Protein AF-A0A2A5DFX1-F1 (afdb_monomer_lite)

Sequence (157 aa):
MLHTVKHFQTKKDQAPKRLLSLGLSRQQIIMLTVGYHDGSIDKMPELINCLTFPIENEANEIIGVVGLTENLKTITHGDLSTGIFNRLALNVYSKVIISSFLDTLDLMASGVPNAITLFSDDISTLKNIDEVTLLRYYDRALPIALEKAGITVRRKI

Radius of gyration: 15.66 Å; chains: 1; bounding box: 30×30×44 Å

Structure (mmCIF, N/CA/C/O backbone):
data_AF-A0A2A5DFX1-F1
#
_entry.id   AF-A0A2A5DFX1-F1
#
loop_
_atom_site.group_PDB
_atom_site.id
_atom_site.type_symbol
_atom_site.label_atom_id
_atom_site.label_alt_id
_atom_site.label_comp_id
_atom_site.label_asym_id
_atom_site.label_entity_id
_atom_site.label_seq_id
_atom_site.pdbx_PDB_ins_code
_atom_site.Cartn_x
_atom_site.Cartn_y
_atom_site.Cartn_z
_atom_site.occupancy
_atom_site.B_iso_or_equiv
_atom_site.auth_seq_id
_atom_site.auth_comp_id
_atom_site.auth_asym_id
_atom_site.auth_atom_id
_atom_site.pdbx_PDB_model_num
ATOM 1 N N . MET A 1 1 ? -0.889 17.350 -14.875 1.00 35.12 1 MET A N 1
ATOM 2 C CA . MET A 1 1 ? -1.423 16.163 -14.169 1.00 35.12 1 MET A CA 1
ATOM 3 C C . MET A 1 1 ? -1.712 14.973 -15.084 1.00 35.12 1 MET A C 1
ATOM 5 O O . MET A 1 1 ? -1.135 13.927 -14.847 1.00 35.12 1 MET A O 1
ATOM 9 N N . LEU A 1 2 ? -2.489 15.100 -16.170 1.00 30.50 2 LEU A N 1
ATOM 10 C CA . LEU A 1 2 ? -2.765 13.978 -17.103 1.00 30.50 2 LEU A CA 1
ATOM 11 C C . LEU A 1 2 ? -1.540 13.411 -17.852 1.00 30.50 2 LEU A C 1
ATOM 13 O O . LEU A 1 2 ? -1.592 12.291 -18.359 1.00 30.50 2 LEU A O 1
ATOM 17 N N . HIS A 1 3 ? -0.439 14.164 -17.941 1.00 33.84 3 HIS A N 1
ATOM 18 C CA . HIS A 1 3 ? 0.766 13.682 -18.613 1.00 33.84 3 HIS A CA 1
ATOM 19 C C . HIS A 1 3 ? 1.506 12.622 -17.792 1.00 33.84 3 HIS A C 1
ATOM 21 O O . HIS A 1 3 ? 1.896 11.623 -18.377 1.00 33.84 3 HIS A O 1
ATOM 27 N N . THR A 1 4 ? 1.649 12.763 -16.472 1.00 40.19 4 THR A N 1
ATOM 28 C CA . THR A 1 4 ? 2.451 11.840 -15.644 1.00 40.19 4 THR A CA 1
ATOM 29 C C . THR A 1 4 ? 1.854 10.427 -15.618 1.00 40.19 4 THR A C 1
ATOM 31 O O . THR A 1 4 ? 2.572 9.460 -15.842 1.00 40.19 4 THR A O 1
ATOM 34 N N . VAL A 1 5 ? 0.521 10.313 -15.514 1.00 39.44 5 VAL A N 1
ATOM 35 C CA . VAL A 1 5 ? -0.218 9.031 -15.553 1.00 39.44 5 VAL A CA 1
ATOM 36 C C . VAL A 1 5 ? 0.023 8.257 -16.856 1.00 39.44 5 VAL A C 1
ATOM 38 O O . VAL A 1 5 ? 0.219 7.046 -16.832 1.00 39.44 5 VAL A O 1
ATOM 41 N N . LYS A 1 6 ? 0.091 8.954 -18.000 1.00 40.38 6 LYS A N 1
ATOM 42 C CA . LYS A 1 6 ? 0.404 8.331 -19.299 1.00 40.38 6 LYS A CA 1
ATOM 43 C C . LYS A 1 6 ? 1.841 7.801 -19.397 1.00 40.38 6 LYS A C 1
ATOM 45 O O . LYS A 1 6 ? 2.081 6.930 -20.223 1.00 40.38 6 LYS A O 1
ATOM 50 N N . HIS A 1 7 ? 2.777 8.305 -18.586 1.00 42.06 7 HIS A N 1
ATOM 51 C CA . HIS A 1 7 ? 4.170 7.831 -18.575 1.00 42.06 7 HIS A CA 1
ATOM 52 C C . HIS A 1 7 ? 4.369 6.612 -17.657 1.00 42.06 7 HIS A C 1
ATOM 54 O O . HIS A 1 7 ? 5.357 5.906 -17.817 1.00 42.06 7 HIS A O 1
ATOM 60 N N . PHE A 1 8 ? 3.439 6.329 -16.734 1.00 45.59 8 PHE A N 1
ATOM 61 C CA . PHE A 1 8 ? 3.531 5.166 -15.837 1.00 45.59 8 PHE A CA 1
ATOM 62 C C . PHE A 1 8 ? 3.079 3.846 -16.478 1.00 45.59 8 PHE A C 1
ATOM 64 O O . PHE A 1 8 ? 3.360 2.777 -15.944 1.00 45.59 8 PHE A O 1
ATOM 71 N N . GLN A 1 9 ? 2.413 3.899 -17.635 1.00 49.00 9 GLN A N 1
ATOM 72 C CA . GLN A 1 9 ? 1.963 2.723 -18.384 1.00 49.00 9 GLN A CA 1
ATOM 73 C C . GLN A 1 9 ? 2.870 2.456 -19.595 1.00 49.00 9 GLN A C 1
ATOM 75 O O . GLN A 1 9 ? 2.459 2.628 -20.743 1.00 49.00 9 GLN A O 1
ATOM 80 N N . THR A 1 10 ? 4.113 2.034 -19.371 1.00 45.50 10 THR A N 1
ATOM 81 C CA . THR A 1 10 ? 5.014 1.620 -20.456 1.00 45.50 10 THR A CA 1
ATOM 82 C C . THR A 1 10 ? 4.900 0.109 -20.733 1.00 45.50 10 THR A C 1
ATOM 84 O O . THR A 1 10 ? 5.156 -0.744 -19.895 1.00 45.50 10 THR A O 1
ATOM 87 N N . LYS A 1 11 ? 4.428 -0.193 -21.954 1.00 48.38 11 LYS A N 1
ATOM 88 C CA . LYS A 1 11 ? 4.311 -1.486 -22.672 1.00 48.38 11 LYS A CA 1
ATOM 89 C C . LYS A 1 11 ? 3.626 -2.675 -21.963 1.00 48.38 11 LYS A C 1
ATOM 91 O O . LYS A 1 11 ? 4.190 -3.392 -21.143 1.00 48.38 11 LYS A O 1
ATOM 96 N N . LYS A 1 12 ? 2.423 -2.977 -22.469 1.00 45.56 12 LYS A N 1
ATOM 97 C CA . LYS A 1 12 ? 1.486 -4.052 -22.084 1.00 45.56 12 LYS A CA 1
ATOM 98 C C . LYS A 1 12 ? 2.012 -5.500 -22.113 1.00 45.56 12 LYS A C 1
ATOM 100 O O . LYS A 1 12 ? 1.339 -6.347 -21.535 1.00 45.56 12 LYS A O 1
ATOM 105 N N . ASP A 1 13 ? 3.161 -5.807 -22.723 1.00 45.34 13 ASP A N 1
ATOM 106 C CA . ASP A 1 13 ? 3.453 -7.196 -23.132 1.00 45.34 13 ASP A CA 1
ATOM 107 C C . ASP A 1 13 ? 4.533 -7.932 -22.307 1.00 45.34 13 ASP A C 1
ATOM 109 O O . ASP A 1 13 ? 4.503 -9.162 -22.248 1.00 45.34 13 ASP A O 1
ATOM 113 N N . GLN A 1 14 ? 5.438 -7.237 -21.596 1.00 48.53 14 GLN A N 1
ATOM 114 C CA . GLN A 1 14 ? 6.410 -7.874 -20.672 1.00 48.53 14 GLN A CA 1
ATOM 115 C C . GLN A 1 14 ? 6.015 -7.766 -19.189 1.00 48.53 14 GLN A C 1
ATOM 117 O O . GLN A 1 14 ? 6.274 -8.686 -18.408 1.00 48.53 14 GLN A O 1
ATOM 122 N N . ALA A 1 15 ? 5.298 -6.704 -18.817 1.00 53.66 15 ALA A N 1
ATOM 123 C CA . ALA A 1 15 ? 4.747 -6.498 -17.480 1.00 53.66 15 ALA A CA 1
ATOM 124 C C . ALA A 1 15 ? 3.834 -7.642 -16.967 1.00 53.66 15 ALA A C 1
ATOM 126 O O . ALA A 1 15 ? 3.946 -7.992 -15.792 1.00 53.66 15 ALA A O 1
ATOM 127 N N . PRO A 1 16 ? 2.978 -8.303 -17.783 1.00 56.81 16 PRO A N 1
ATOM 128 C CA . PRO A 1 16 ? 1.991 -9.252 -17.264 1.00 56.81 16 PRO A CA 1
ATOM 129 C C . PRO A 1 16 ? 2.596 -10.467 -16.560 1.00 56.81 16 PRO A C 1
ATOM 131 O O . PRO A 1 16 ? 2.040 -10.917 -15.567 1.00 56.81 16 PRO A O 1
ATOM 134 N N . LYS A 1 17 ? 3.734 -11.003 -17.029 1.00 63.78 17 LYS A N 1
ATOM 135 C CA . LYS A 1 17 ? 4.347 -12.194 -16.409 1.00 63.78 17 LYS A CA 1
ATOM 136 C C . LYS A 1 17 ? 4.947 -11.882 -15.039 1.00 63.78 17 LYS A C 1
ATOM 138 O O . LYS A 1 17 ? 4.710 -12.635 -14.102 1.00 63.78 17 LYS A O 1
ATOM 143 N N . ARG A 1 18 ? 5.674 -10.764 -14.916 1.00 64.12 18 ARG A N 1
ATOM 144 C CA . ARG A 1 18 ? 6.263 -10.327 -13.638 1.00 64.12 18 ARG A CA 1
ATOM 145 C C . ARG A 1 18 ? 5.211 -9.815 -12.652 1.00 64.12 18 ARG A C 1
ATOM 147 O O . ARG A 1 18 ? 5.329 -10.045 -11.456 1.00 64.12 18 ARG A O 1
ATOM 154 N N . LEU A 1 19 ? 4.151 -9.175 -13.142 1.00 65.31 19 LEU A N 1
ATOM 155 C CA . LEU A 1 19 ? 3.022 -8.769 -12.302 1.00 65.31 19 LEU A CA 1
ATOM 156 C C . LEU A 1 19 ? 2.250 -9.976 -11.762 1.00 65.31 19 LEU A C 1
ATOM 158 O O . LEU A 1 19 ? 1.926 -10.015 -10.580 1.00 65.31 19 LEU A O 1
ATOM 162 N N . LEU A 1 20 ? 2.010 -10.991 -12.599 1.00 66.50 20 LEU A N 1
ATOM 163 C CA . LEU A 1 20 ? 1.383 -12.241 -12.162 1.00 66.50 20 LEU A CA 1
ATOM 164 C C . LEU A 1 20 ? 2.284 -13.046 -11.214 1.00 66.50 20 LEU A C 1
ATOM 166 O O . LEU A 1 20 ? 1.761 -13.722 -10.333 1.00 66.50 20 LEU A O 1
ATOM 170 N N . SER A 1 21 ? 3.617 -12.963 -11.336 1.00 69.50 21 SER A N 1
ATOM 171 C CA . SER A 1 21 ? 4.522 -13.628 -10.384 1.00 69.50 21 SER A CA 1
ATOM 172 C C . SER A 1 21 ? 4.493 -13.024 -8.979 1.00 69.50 21 SER A C 1
ATOM 174 O O . SER A 1 21 ? 4.926 -13.688 -8.047 1.00 69.50 21 SER A O 1
ATOM 176 N N . LEU A 1 22 ? 3.952 -11.811 -8.807 1.00 73.31 22 LEU A N 1
ATOM 177 C CA . LEU A 1 22 ? 3.670 -11.251 -7.481 1.00 73.31 22 LEU A CA 1
ATOM 178 C C . LEU A 1 22 ? 2.392 -11.828 -6.849 1.00 73.31 22 LEU A C 1
ATOM 180 O O . LEU A 1 22 ? 2.002 -11.393 -5.776 1.00 73.31 22 LEU A O 1
ATOM 184 N N . GLY A 1 23 ? 1.692 -12.754 -7.514 1.00 79.25 23 GLY A N 1
ATOM 185 C CA . GLY A 1 23 ? 0.447 -13.340 -7.008 1.00 79.25 23 GLY A CA 1
ATOM 186 C C . GLY A 1 23 ? -0.765 -12.402 -7.067 1.00 79.25 23 GLY A C 1
ATOM 187 O O . GLY A 1 23 ? -1.849 -12.776 -6.628 1.00 79.25 23 GLY A O 1
ATOM 188 N N . LEU A 1 24 ? -0.620 -11.204 -7.641 1.00 80.06 24 LEU A N 1
ATOM 189 C CA . LEU A 1 24 ? -1.724 -10.263 -7.815 1.00 80.06 24 LEU A CA 1
ATOM 190 C C . LEU A 1 24 ? -2.656 -10.717 -8.944 1.00 80.06 24 LEU A C 1
ATOM 192 O O . LEU A 1 24 ? -2.233 -11.034 -10.059 1.00 80.06 24 LEU A O 1
ATOM 196 N N . SER A 1 25 ? -3.960 -10.680 -8.679 1.00 77.56 25 SER A N 1
ATOM 197 C CA . SER A 1 25 ? -4.973 -10.890 -9.712 1.00 77.56 25 SER A CA 1
ATOM 198 C C . SER A 1 25 ? -4.971 -9.745 -10.732 1.00 77.56 25 SER A C 1
ATOM 200 O O . SER A 1 25 ? -4.585 -8.610 -10.441 1.00 77.56 25 SER A O 1
ATOM 202 N N . ARG A 1 26 ? -5.496 -9.999 -11.938 1.00 74.06 26 ARG A N 1
ATOM 203 C CA . ARG A 1 26 ? -5.661 -8.950 -12.963 1.00 74.06 26 ARG A CA 1
ATOM 204 C C . ARG A 1 26 ? -6.465 -7.749 -12.459 1.00 74.06 26 ARG A C 1
ATOM 206 O O . ARG A 1 26 ? -6.149 -6.622 -12.821 1.00 74.06 26 ARG A O 1
ATOM 213 N N . GLN A 1 27 ? -7.484 -7.984 -11.633 1.00 76.25 27 GLN A N 1
ATOM 214 C CA . GLN A 1 27 ? -8.297 -6.913 -11.054 1.00 76.25 27 GLN A CA 1
ATOM 215 C C . GLN A 1 27 ? -7.475 -6.044 -10.099 1.00 76.25 27 GLN A C 1
ATOM 217 O O . GLN A 1 27 ? -7.555 -4.823 -10.179 1.00 76.25 27 GLN A O 1
ATOM 222 N N . GLN A 1 28 ? -6.632 -6.651 -9.261 1.00 77.06 28 GLN A N 1
ATOM 223 C CA . GLN A 1 28 ? -5.745 -5.916 -8.356 1.00 77.06 28 GLN A CA 1
ATOM 224 C C . GLN A 1 28 ? -4.673 -5.134 -9.113 1.00 77.06 28 GLN A C 1
ATOM 226 O O . GLN A 1 28 ? -4.400 -3.994 -8.762 1.00 77.06 28 GLN A O 1
ATOM 231 N N . ILE A 1 29 ? -4.120 -5.701 -10.189 1.00 75.12 29 ILE A N 1
ATOM 232 C CA . ILE A 1 29 ? -3.164 -5.003 -11.062 1.00 75.12 29 ILE A CA 1
ATOM 233 C C . ILE A 1 29 ? -3.797 -3.743 -11.672 1.00 75.12 29 ILE A C 1
ATOM 235 O O . ILE A 1 29 ? -3.167 -2.688 -11.696 1.00 75.12 29 ILE A O 1
ATOM 239 N N . ILE A 1 30 ? -5.047 -3.843 -12.139 1.00 74.19 30 ILE A N 1
ATOM 240 C CA . ILE A 1 30 ? -5.795 -2.701 -12.683 1.00 74.19 30 ILE A CA 1
ATOM 241 C C . ILE A 1 30 ? -6.086 -1.678 -11.583 1.00 74.19 30 ILE A C 1
ATOM 243 O O . ILE A 1 30 ? -5.850 -0.492 -11.784 1.00 74.19 30 ILE A O 1
ATOM 247 N N . MET A 1 31 ? -6.567 -2.134 -10.424 1.00 75.25 31 MET A N 1
ATOM 248 C CA . MET A 1 31 ? -6.919 -1.279 -9.288 1.00 75.25 31 MET A CA 1
ATOM 249 C C . MET A 1 31 ? -5.719 -0.479 -8.773 1.00 75.25 31 MET A C 1
ATOM 251 O O . MET A 1 31 ? -5.837 0.711 -8.510 1.00 75.25 31 MET A O 1
ATOM 255 N N . LEU A 1 32 ? -4.557 -1.121 -8.666 1.00 76.88 32 LEU A N 1
ATOM 256 C CA . LEU A 1 32 ? -3.315 -0.495 -8.217 1.00 76.88 32 LEU A CA 1
ATOM 257 C C . LEU A 1 32 ? -2.612 0.305 -9.321 1.00 76.88 32 LEU A C 1
ATOM 259 O O . LEU A 1 32 ? -1.561 0.885 -9.070 1.00 76.88 32 LEU A O 1
ATOM 263 N N . THR A 1 33 ? -3.156 0.315 -10.544 1.00 78.75 33 THR A N 1
ATOM 264 C CA . THR A 1 33 ? -2.551 0.955 -11.721 1.00 78.75 33 THR A CA 1
ATOM 265 C C . THR A 1 33 ? -1.076 0.562 -11.886 1.00 78.75 33 THR A C 1
ATOM 267 O O . THR A 1 33 ? -0.222 1.399 -12.176 1.00 78.75 33 THR A O 1
ATOM 270 N N . VAL A 1 34 ? -0.759 -0.721 -11.663 1.00 76.88 34 VAL A N 1
ATOM 271 C CA . VAL A 1 34 ? 0.637 -1.173 -11.664 1.00 76.88 34 VAL A CA 1
ATOM 272 C C . VAL A 1 34 ? 1.211 -1.082 -13.073 1.00 76.88 34 VAL A C 1
ATOM 274 O O . VAL A 1 34 ? 0.612 -1.565 -14.039 1.00 76.88 34 VAL A O 1
ATOM 277 N N . GLY A 1 35 ? 2.383 -0.467 -13.181 1.00 78.75 35 GLY A N 1
ATOM 278 C CA . GLY A 1 35 ? 3.125 -0.310 -14.421 1.00 78.75 35 GLY A CA 1
ATOM 279 C C . GLY A 1 35 ? 4.422 -1.113 -14.448 1.00 78.75 35 GLY A C 1
ATOM 280 O O . GLY A 1 35 ? 4.769 -1.851 -13.523 1.00 78.75 35 GLY A O 1
ATOM 281 N N . TYR A 1 36 ? 5.158 -0.953 -15.541 1.00 80.56 36 TYR A N 1
ATOM 282 C CA . TYR A 1 36 ? 6.532 -1.417 -15.677 1.00 80.56 36 TYR A CA 1
ATOM 283 C C . TYR A 1 36 ? 7.315 -0.370 -16.450 1.00 80.56 36 TYR A C 1
ATOM 285 O O . TYR A 1 36 ? 6.877 0.035 -17.520 1.00 80.56 36 TYR A O 1
ATOM 293 N N . HIS A 1 37 ? 8.461 0.060 -15.933 1.00 78.88 37 HIS A N 1
ATOM 294 C CA . HIS A 1 37 ? 9.274 1.075 -16.589 1.00 78.88 37 HIS A CA 1
ATOM 295 C C . HIS A 1 37 ? 10.423 0.416 -17.364 1.00 78.88 37 HIS A C 1
ATOM 297 O O . HIS A 1 37 ? 11.449 0.058 -16.795 1.00 78.88 37 HIS A O 1
ATOM 303 N N . ASP A 1 38 ? 10.275 0.280 -18.683 1.00 73.19 38 ASP A N 1
ATOM 304 C CA . ASP A 1 38 ? 11.246 -0.387 -19.575 1.00 73.19 38 ASP A CA 1
ATOM 305 C C . ASP A 1 38 ? 12.466 0.480 -19.953 1.00 73.19 38 ASP A C 1
ATOM 307 O O . ASP A 1 38 ? 13.273 0.089 -20.791 1.00 73.19 38 ASP A O 1
ATOM 311 N N . GLY A 1 39 ? 12.587 1.679 -19.376 1.00 69.19 39 GLY A N 1
ATOM 312 C CA . GLY A 1 39 ? 13.661 2.625 -19.690 1.00 69.19 39 GLY A CA 1
ATOM 313 C C . GLY A 1 39 ? 13.510 3.356 -21.020 1.00 69.19 39 GLY A C 1
ATOM 314 O O . GLY A 1 39 ? 14.412 4.085 -21.413 1.00 69.19 39 GLY A O 1
ATOM 315 N N . SER A 1 40 ? 12.359 3.235 -21.690 1.00 64.00 40 SER A N 1
ATOM 316 C CA . SER A 1 40 ? 12.057 4.017 -22.898 1.00 64.00 40 SER A CA 1
ATOM 317 C C . SER A 1 40 ? 11.778 5.502 -22.632 1.00 64.00 40 SER A C 1
ATOM 319 O O . SER A 1 40 ? 11.685 6.287 -23.576 1.00 64.00 40 SER A O 1
ATOM 321 N N . ILE A 1 41 ? 11.634 5.895 -21.364 1.00 62.16 41 ILE A N 1
ATOM 322 C CA . ILE A 1 41 ? 11.355 7.266 -20.938 1.00 62.16 41 ILE A CA 1
ATOM 323 C C . ILE A 1 41 ? 12.508 7.751 -20.052 1.00 62.16 41 ILE A C 1
ATOM 325 O O . ILE A 1 41 ? 12.655 7.323 -18.911 1.00 62.16 41 ILE A O 1
ATOM 329 N N . ASP A 1 42 ? 13.276 8.716 -20.558 1.00 59.56 42 ASP A N 1
ATOM 330 C CA . ASP A 1 42 ? 14.502 9.255 -19.936 1.00 59.56 42 ASP A CA 1
ATOM 331 C C . ASP A 1 42 ? 14.263 10.150 -18.699 1.00 59.56 42 ASP A C 1
ATOM 333 O O . ASP A 1 42 ? 15.150 10.860 -18.233 1.00 59.56 42 ASP A O 1
ATOM 337 N N . LYS A 1 43 ? 13.035 10.174 -18.168 1.00 70.81 43 LYS A N 1
ATOM 338 C CA . LYS A 1 43 ? 12.649 11.056 -17.054 1.00 70.81 43 LYS A CA 1
ATOM 339 C C . LYS A 1 43 ? 12.787 10.407 -15.676 1.00 70.81 43 LYS A C 1
ATOM 341 O O . LYS A 1 43 ? 12.709 11.125 -14.687 1.00 70.81 43 LYS A O 1
ATOM 346 N N . MET A 1 44 ? 12.943 9.082 -15.615 1.00 77.81 44 MET A N 1
ATOM 347 C CA . MET A 1 44 ? 13.033 8.303 -14.370 1.00 77.81 44 MET A CA 1
ATOM 348 C C . MET A 1 44 ? 14.064 7.165 -14.520 1.00 77.81 44 MET A C 1
ATOM 350 O O . MET A 1 44 ? 13.702 5.983 -14.475 1.00 77.81 44 MET A O 1
ATOM 354 N N . PRO A 1 45 ? 15.347 7.488 -14.781 1.00 82.19 45 PRO A N 1
ATOM 355 C CA . PRO A 1 45 ? 16.387 6.490 -15.049 1.00 82.19 45 PRO A CA 1
ATOM 356 C C . PRO A 1 45 ? 16.606 5.499 -13.893 1.00 82.19 45 PRO A C 1
ATOM 358 O O . PRO A 1 45 ? 17.006 4.359 -14.109 1.00 82.19 45 PRO A O 1
ATOM 361 N N . GLU A 1 46 ? 16.304 5.891 -12.660 1.00 85.50 46 GLU A N 1
ATOM 362 C CA . GLU A 1 46 ? 16.388 5.040 -11.476 1.00 85.50 46 GLU A CA 1
ATOM 363 C C . GLU A 1 46 ? 15.311 3.946 -11.425 1.00 85.50 46 GLU A C 1
ATOM 365 O O . GLU A 1 46 ? 15.485 2.953 -10.723 1.00 85.50 46 GLU A O 1
ATOM 370 N N . LEU A 1 47 ? 14.213 4.100 -12.174 1.00 85.62 47 LEU A N 1
ATOM 371 C CA . LEU A 1 47 ? 13.107 3.139 -12.217 1.00 85.62 47 LEU A CA 1
ATOM 372 C C . LEU A 1 47 ? 13.223 2.143 -13.377 1.00 85.62 47 LEU A C 1
ATOM 374 O O . LEU A 1 47 ? 12.341 1.303 -13.550 1.00 85.62 47 LEU A O 1
ATOM 378 N N . ILE A 1 48 ? 14.295 2.194 -14.172 1.00 85.44 48 ILE A N 1
ATOM 379 C CA . ILE A 1 48 ? 14.509 1.260 -15.284 1.00 85.44 48 ILE A CA 1
ATOM 380 C C . ILE A 1 48 ? 14.420 -0.194 -14.788 1.00 85.44 48 ILE A C 1
ATOM 382 O O . ILE A 1 48 ? 15.023 -0.579 -13.788 1.00 85.44 48 ILE A O 1
ATOM 386 N N . ASN A 1 49 ? 13.649 -1.007 -15.511 1.00 83.62 49 ASN A N 1
ATOM 387 C CA . ASN A 1 49 ? 13.350 -2.415 -15.244 1.00 83.62 49 ASN A CA 1
ATOM 388 C C . ASN A 1 49 ? 12.588 -2.699 -13.934 1.00 83.62 49 ASN A C 1
ATOM 390 O O . ASN A 1 49 ? 12.538 -3.853 -13.478 1.00 83.62 49 ASN A O 1
ATOM 394 N N . CYS A 1 50 ? 11.954 -1.681 -13.350 1.00 85.81 50 CYS A N 1
ATOM 395 C CA . CYS A 1 50 ? 11.112 -1.824 -12.166 1.00 85.81 50 CYS A CA 1
ATOM 396 C C . CYS A 1 50 ? 9.637 -2.015 -12.531 1.00 85.81 50 CYS A C 1
ATOM 398 O O . CYS A 1 50 ? 9.120 -1.387 -13.457 1.00 85.81 50 CYS A O 1
ATOM 400 N N . LEU A 1 51 ? 8.937 -2.834 -11.744 1.00 86.56 51 LEU A N 1
ATOM 401 C CA . LEU A 1 51 ? 7.485 -2.715 -11.616 1.00 86.56 51 LEU A CA 1
ATOM 402 C C . LEU A 1 51 ? 7.189 -1.417 -10.868 1.00 86.56 51 LEU A C 1
ATOM 404 O O . LEU A 1 51 ? 7.851 -1.139 -9.874 1.00 86.56 51 LEU A O 1
ATOM 408 N N . THR A 1 52 ? 6.237 -0.622 -11.334 1.00 86.75 52 THR A N 1
ATOM 409 C CA . THR A 1 52 ? 5.968 0.707 -10.777 1.00 86.75 52 THR A CA 1
ATOM 410 C C . THR A 1 52 ? 4.601 0.755 -10.118 1.00 86.75 52 THR A C 1
ATOM 412 O O . THR A 1 52 ? 3.596 0.346 -10.697 1.00 86.75 52 THR A O 1
ATOM 415 N N . PHE A 1 53 ? 4.574 1.278 -8.899 1.00 90.19 53 PHE A N 1
ATOM 416 C CA . PHE A 1 53 ? 3.386 1.388 -8.069 1.00 90.19 53 PHE A CA 1
ATOM 417 C C . PHE A 1 53 ? 3.165 2.861 -7.726 1.00 90.19 53 PHE A C 1
ATOM 419 O O . PHE A 1 53 ? 4.024 3.459 -7.070 1.00 90.19 53 PHE A O 1
ATOM 426 N N . PRO A 1 54 ? 2.066 3.475 -8.191 1.00 90.56 54 PRO A N 1
ATOM 427 C CA . PRO A 1 54 ? 1.778 4.863 -7.881 1.00 90.56 54 PRO A CA 1
ATOM 428 C C . PRO A 1 54 ? 1.453 5.035 -6.399 1.00 90.56 54 PRO A C 1
ATOM 430 O O . PRO A 1 54 ? 0.813 4.183 -5.780 1.00 90.56 54 PRO A O 1
ATOM 433 N N . ILE A 1 55 ? 1.898 6.163 -5.855 1.00 93.62 55 ILE A N 1
ATOM 434 C CA . ILE A 1 55 ? 1.630 6.586 -4.485 1.00 93.62 55 ILE A CA 1
ATOM 435 C C . ILE A 1 55 ? 0.787 7.853 -4.534 1.00 93.62 55 ILE A C 1
ATOM 437 O O . ILE A 1 55 ? 1.139 8.814 -5.226 1.00 93.62 55 ILE A O 1
ATOM 441 N N . GLU A 1 56 ? -0.324 7.839 -3.804 1.00 92.50 56 GLU A N 1
ATOM 442 C CA . GLU A 1 56 ? -1.329 8.898 -3.833 1.00 92.50 56 GLU A CA 1
ATOM 443 C C . GLU A 1 56 ? -1.339 9.695 -2.527 1.00 92.50 56 GLU A C 1
ATOM 445 O O . GLU A 1 56 ? -1.107 9.134 -1.457 1.00 92.50 56 GLU A O 1
ATOM 450 N N . ASN A 1 57 ? -1.635 10.992 -2.606 1.00 91.75 57 ASN A N 1
ATOM 451 C CA . ASN A 1 57 ? -1.913 11.829 -1.433 1.00 91.75 57 ASN A CA 1
ATOM 452 C C . ASN A 1 57 ? -3.410 11.818 -1.060 1.00 91.75 57 ASN A C 1
ATOM 454 O O . ASN A 1 57 ? -4.241 11.193 -1.724 1.00 91.75 57 ASN A O 1
ATOM 458 N N . GLU A 1 58 ? -3.791 12.576 -0.027 1.00 88.56 58 GLU A N 1
ATOM 459 C CA . GLU A 1 58 ? -5.192 12.724 0.399 1.00 88.56 58 GLU A CA 1
ATOM 460 C C . GLU A 1 58 ? -6.142 13.169 -0.725 1.00 88.56 58 GLU A C 1
ATOM 462 O O . GLU A 1 58 ? -7.303 12.751 -0.756 1.00 88.56 58 GLU A O 1
ATOM 467 N N . ALA A 1 59 ? -5.658 13.980 -1.667 1.00 88.88 59 ALA A N 1
ATOM 468 C CA . ALA A 1 59 ? -6.428 14.498 -2.794 1.00 88.88 59 ALA A CA 1
ATOM 469 C C . ALA A 1 59 ? -6.583 13.488 -3.952 1.00 88.88 59 ALA A C 1
ATOM 471 O O . ALA A 1 59 ? -7.200 13.815 -4.965 1.00 88.88 59 ALA A O 1
ATOM 472 N N . ASN A 1 60 ? -6.087 12.252 -3.793 1.00 86.12 60 ASN A N 1
ATOM 473 C CA . ASN A 1 60 ? -5.999 11.220 -4.837 1.00 86.12 60 ASN A CA 1
ATOM 474 C C . ASN A 1 60 ? -5.093 11.630 -6.011 1.00 86.12 60 ASN A C 1
ATOM 476 O O . ASN A 1 60 ? -5.287 11.204 -7.151 1.00 86.12 60 ASN A O 1
ATOM 480 N N . GLU A 1 61 ? -4.105 12.482 -5.751 1.00 90.06 61 GLU A N 1
ATOM 481 C CA . GLU A 1 61 ? -3.101 12.856 -6.737 1.00 90.06 61 GLU A CA 1
ATOM 482 C C . GLU A 1 61 ? -1.898 11.925 -6.613 1.00 90.06 61 GLU A C 1
ATOM 484 O O . GLU A 1 61 ? -1.404 11.684 -5.512 1.00 90.06 61 GLU A O 1
ATOM 489 N N . ILE A 1 62 ? -1.390 11.434 -7.746 1.00 89.56 62 ILE A N 1
ATOM 490 C CA . ILE A 1 62 ? -0.137 10.676 -7.770 1.00 89.56 62 ILE A CA 1
ATOM 491 C C . ILE A 1 62 ? 1.017 11.647 -7.506 1.00 89.56 62 ILE A C 1
ATOM 493 O O . ILE A 1 62 ? 1.357 12.458 -8.372 1.00 89.56 62 ILE A O 1
ATOM 497 N N . ILE A 1 63 ? 1.620 11.542 -6.323 1.00 90.19 63 ILE A N 1
ATOM 498 C CA . ILE A 1 63 ? 2.742 12.386 -5.876 1.00 90.19 63 ILE A CA 1
ATOM 499 C C . ILE A 1 63 ? 4.107 11.729 -6.104 1.00 90.19 63 ILE A C 1
ATOM 501 O O . ILE A 1 63 ? 5.138 12.398 -6.100 1.00 90.19 63 ILE A O 1
ATOM 505 N N . GLY A 1 64 ? 4.115 10.420 -6.356 1.00 90.50 64 GLY A N 1
ATOM 506 C CA . GLY A 1 64 ? 5.328 9.676 -6.643 1.00 90.50 64 GLY A CA 1
ATOM 507 C C . GLY A 1 64 ? 5.064 8.210 -6.948 1.00 90.50 64 GLY A C 1
ATOM 508 O O . GLY A 1 64 ? 3.925 7.788 -7.165 1.00 90.50 64 GLY A O 1
ATOM 509 N N . VAL A 1 65 ? 6.145 7.440 -7.000 1.00 90.12 65 VAL A N 1
ATOM 510 C CA . VAL A 1 65 ? 6.141 6.028 -7.372 1.00 90.12 65 VAL A CA 1
ATOM 511 C C . VAL A 1 65 ? 7.115 5.246 -6.513 1.00 90.12 65 VAL A C 1
ATOM 513 O O . VAL A 1 65 ? 8.234 5.687 -6.251 1.00 90.12 65 VAL A O 1
ATOM 516 N N . VAL A 1 66 ? 6.704 4.035 -6.152 1.00 92.88 66 VAL A N 1
ATOM 517 C CA . VAL A 1 66 ? 7.609 2.989 -5.685 1.00 92.88 66 VAL A CA 1
ATOM 518 C C . VAL A 1 66 ? 7.887 2.035 -6.842 1.00 92.88 66 VAL A C 1
ATOM 520 O O . VAL A 1 66 ? 6.978 1.428 -7.403 1.00 92.88 66 VAL A O 1
ATOM 523 N N . GLY A 1 67 ? 9.152 1.921 -7.224 1.00 91.81 67 GLY A N 1
ATOM 524 C CA . GLY A 1 67 ? 9.679 0.898 -8.111 1.00 91.81 67 GLY A CA 1
ATOM 525 C C . GLY A 1 67 ? 10.061 -0.359 -7.338 1.00 91.81 67 GLY A C 1
ATOM 526 O O . GLY A 1 67 ? 10.697 -0.266 -6.291 1.00 91.81 67 GLY A O 1
ATOM 527 N N . LEU A 1 68 ? 9.718 -1.529 -7.869 1.00 90.69 68 LEU A N 1
ATOM 528 C CA . LEU A 1 68 ? 10.146 -2.834 -7.377 1.00 90.69 68 LEU A CA 1
ATOM 529 C C . LEU A 1 68 ? 11.007 -3.528 -8.436 1.00 90.69 68 LEU A C 1
ATOM 531 O O . LEU A 1 68 ? 10.547 -3.849 -9.540 1.00 90.69 68 LEU A O 1
ATOM 535 N N . THR A 1 69 ? 12.267 -3.763 -8.094 1.00 88.50 69 THR A N 1
ATOM 536 C CA . THR A 1 69 ? 13.229 -4.477 -8.939 1.00 88.50 69 THR A CA 1
ATOM 537 C C . THR A 1 69 ? 12.987 -5.994 -8.909 1.00 88.50 69 THR A C 1
ATOM 539 O O . THR A 1 69 ? 12.161 -6.508 -8.158 1.00 88.50 69 THR A O 1
ATOM 542 N N . GLU A 1 70 ? 13.731 -6.753 -9.719 1.00 82.94 70 GLU A N 1
ATOM 543 C CA . GLU A 1 70 ? 13.658 -8.228 -9.726 1.00 82.94 70 GLU A CA 1
ATOM 544 C C . GLU A 1 70 ? 14.146 -8.872 -8.428 1.00 82.94 70 GLU A C 1
ATOM 546 O O . GLU A 1 70 ? 13.630 -9.909 -8.026 1.00 82.94 70 GLU A O 1
ATOM 551 N N . ASN A 1 71 ? 15.100 -8.243 -7.743 1.00 85.06 71 ASN A N 1
ATOM 552 C CA . ASN A 1 71 ? 15.618 -8.705 -6.456 1.00 85.06 71 ASN A CA 1
ATOM 553 C C . ASN A 1 71 ? 14.841 -8.144 -5.251 1.00 85.06 71 ASN A C 1
ATOM 555 O O . ASN A 1 71 ? 15.396 -8.072 -4.158 1.00 85.06 71 ASN A O 1
ATOM 559 N N . LEU A 1 72 ? 13.585 -7.728 -5.455 1.00 85.81 72 LEU A N 1
ATOM 560 C CA . LEU A 1 72 ? 12.686 -7.192 -4.422 1.00 85.81 72 LEU A CA 1
ATOM 561 C C . LEU A 1 72 ? 13.212 -5.941 -3.698 1.00 85.81 72 LEU A C 1
ATOM 563 O O . LEU A 1 72 ? 12.768 -5.611 -2.599 1.00 85.81 72 LEU A O 1
ATOM 567 N N . LYS A 1 73 ? 14.143 -5.210 -4.317 1.00 91.56 73 LYS A N 1
ATOM 568 C CA . LYS A 1 73 ? 14.587 -3.911 -3.818 1.00 91.56 73 LYS A CA 1
ATOM 569 C C . LYS A 1 73 ? 13.568 -2.848 -4.219 1.00 91.56 73 LYS A C 1
ATOM 571 O O . LYS A 1 73 ? 13.138 -2.789 -5.373 1.00 91.56 73 LYS A O 1
ATOM 576 N N . THR A 1 74 ? 13.219 -1.987 -3.271 1.00 92.69 74 THR A N 1
ATOM 577 C CA . THR A 1 74 ? 12.357 -0.831 -3.515 1.00 92.69 74 THR A CA 1
ATOM 578 C C . THR A 1 74 ? 13.183 0.402 -3.885 1.00 92.69 74 THR A C 1
ATOM 580 O O . THR A 1 74 ? 14.264 0.640 -3.340 1.00 92.69 74 THR A O 1
ATOM 583 N N . ILE A 1 75 ? 12.684 1.180 -4.844 1.00 93.00 75 ILE A N 1
ATOM 584 C CA . ILE A 1 75 ? 13.247 2.461 -5.287 1.00 93.00 75 ILE A CA 1
ATOM 585 C C . ILE A 1 75 ? 12.120 3.487 -5.251 1.00 93.00 75 ILE A C 1
ATOM 587 O O . ILE A 1 75 ? 11.050 3.235 -5.789 1.00 93.00 75 ILE A O 1
ATOM 591 N N . THR A 1 76 ? 12.328 4.637 -4.623 1.00 92.12 76 THR A N 1
ATOM 592 C CA . THR A 1 76 ? 11.306 5.687 -4.519 1.00 92.12 76 THR A CA 1
ATOM 593 C C . THR A 1 76 ? 11.623 6.835 -5.467 1.00 92.12 76 THR A C 1
ATOM 595 O O . THR A 1 76 ? 12.754 7.317 -5.480 1.00 92.12 76 THR A O 1
ATOM 598 N N . HIS A 1 77 ? 10.623 7.300 -6.211 1.00 90.38 77 HIS A N 1
ATOM 599 C CA . HIS A 1 77 ? 10.693 8.504 -7.038 1.00 90.38 77 HIS A CA 1
ATOM 600 C C . HIS A 1 77 ? 9.578 9.478 -6.638 1.00 90.38 77 HIS A C 1
ATOM 602 O O . HIS A 1 77 ? 8.417 9.078 -6.547 1.00 90.38 77 HIS A O 1
ATOM 608 N N . GLY A 1 78 ? 9.918 10.755 -6.457 1.00 88.56 78 GLY A N 1
ATOM 609 C CA . GLY A 1 78 ? 9.004 11.789 -5.957 1.00 88.56 78 GLY A CA 1
ATOM 610 C C . GLY A 1 78 ? 9.042 11.953 -4.433 1.00 88.56 78 GLY A C 1
ATOM 611 O O . GLY A 1 78 ? 9.703 11.190 -3.728 1.00 88.56 78 GLY A O 1
ATOM 612 N N . ASP A 1 79 ? 8.347 12.975 -3.933 1.00 90.69 79 ASP A N 1
ATOM 613 C CA . ASP A 1 79 ? 8.193 13.222 -2.496 1.00 90.69 79 ASP A CA 1
ATOM 614 C C . ASP A 1 79 ? 6.996 12.427 -1.967 1.00 90.69 79 ASP A C 1
ATOM 616 O O . ASP A 1 79 ? 5.842 12.738 -2.259 1.00 90.69 79 ASP A O 1
ATOM 620 N N . LEU A 1 80 ? 7.288 11.370 -1.208 1.00 91.44 80 LEU A N 1
ATOM 621 C CA . LEU A 1 80 ? 6.284 10.461 -0.656 1.00 91.44 80 LEU A CA 1
ATOM 622 C C . LEU A 1 80 ? 5.873 10.828 0.776 1.00 91.44 80 LEU A C 1
ATOM 624 O O . LEU A 1 80 ? 5.163 10.053 1.403 1.00 91.44 80 LEU A O 1
ATOM 628 N N . SER A 1 81 ? 6.284 11.980 1.312 1.00 89.25 81 SER A N 1
ATOM 629 C CA . SER A 1 81 ? 6.061 12.369 2.720 1.00 89.25 81 SER A CA 1
ATOM 630 C C . SER A 1 81 ? 4.594 12.446 3.164 1.00 89.25 81 SER A C 1
ATOM 632 O O . SER A 1 81 ? 4.317 12.469 4.361 1.00 89.25 81 SER A O 1
ATOM 634 N N . THR A 1 82 ? 3.651 12.465 2.219 1.00 90.44 82 THR A N 1
ATOM 635 C CA . THR A 1 82 ? 2.189 12.411 2.443 1.00 90.44 82 THR A CA 1
ATOM 636 C C . THR A 1 82 ? 1.534 11.226 1.723 1.00 90.44 82 THR A C 1
ATOM 638 O O . THR A 1 82 ? 0.319 11.166 1.544 1.00 90.44 82 THR A O 1
ATOM 641 N N . GLY A 1 83 ? 2.361 10.292 1.256 1.00 92.94 83 GLY A N 1
ATOM 642 C CA . GLY A 1 83 ? 1.977 9.229 0.351 1.00 92.94 83 GLY A CA 1
ATOM 643 C C . GLY A 1 83 ? 1.284 8.064 1.038 1.00 92.94 83 GLY A C 1
ATOM 644 O O . GLY A 1 83 ? 1.664 7.627 2.127 1.00 92.94 83 GLY A O 1
ATOM 645 N N . ILE A 1 84 ? 0.298 7.513 0.341 1.00 94.88 84 ILE A N 1
ATOM 646 C CA . ILE A 1 84 ? -0.454 6.333 0.739 1.00 94.88 84 ILE A CA 1
ATOM 647 C C . ILE A 1 84 ? -0.452 5.359 -0.431 1.00 94.88 84 ILE A C 1
ATOM 649 O O . ILE A 1 84 ? -0.890 5.679 -1.540 1.00 94.88 84 ILE A O 1
ATOM 653 N N . PHE A 1 85 ? 0.024 4.145 -0.181 1.00 95.06 85 PHE A N 1
ATOM 654 C CA . PHE A 1 85 ? -0.151 3.046 -1.121 1.00 95.06 85 PHE A CA 1
ATOM 655 C C . PHE A 1 85 ? -1.489 2.340 -0.874 1.00 95.06 85 PHE A C 1
ATOM 657 O O . PHE A 1 85 ? -1.875 2.127 0.276 1.00 95.06 85 PHE A O 1
ATOM 664 N N . ASN A 1 86 ? -2.176 1.960 -1.957 1.00 93.44 86 ASN A N 1
ATOM 665 C CA . ASN A 1 86 ? -3.536 1.406 -1.942 1.00 93.44 86 ASN A CA 1
ATOM 666 C C . ASN A 1 86 ? -4.555 2.323 -1.234 1.00 93.44 86 ASN A C 1
ATOM 668 O O . ASN A 1 86 ? -5.425 1.872 -0.486 1.00 93.44 86 ASN A O 1
ATOM 672 N N . ARG A 1 87 ? -4.466 3.635 -1.489 1.00 91.88 87 ARG A N 1
ATOM 673 C CA . ARG A 1 87 ? -5.336 4.650 -0.883 1.00 91.88 87 ARG A CA 1
ATOM 674 C C . ARG A 1 87 ? -6.828 4.343 -1.038 1.00 91.88 87 ARG A C 1
ATOM 676 O O . ARG A 1 87 ? -7.600 4.638 -0.127 1.00 91.88 87 ARG A O 1
ATOM 683 N N . LEU A 1 88 ? -7.232 3.733 -2.153 1.00 89.75 88 LEU A N 1
ATOM 684 C CA . LEU A 1 88 ? -8.618 3.339 -2.410 1.00 89.75 88 LEU A CA 1
ATOM 685 C C . LEU A 1 88 ? -9.221 2.509 -1.265 1.00 89.75 88 LEU A C 1
ATOM 687 O O . LEU A 1 88 ? -10.409 2.652 -0.979 1.00 89.75 88 LEU A O 1
ATOM 691 N N . ALA A 1 89 ? -8.418 1.697 -0.569 1.00 92.44 89 ALA A N 1
ATOM 692 C CA . ALA A 1 89 ? -8.886 0.924 0.575 1.00 92.44 89 ALA A CA 1
ATOM 693 C C . ALA A 1 89 ? -9.485 1.805 1.686 1.00 92.44 89 ALA A C 1
ATOM 695 O O . ALA A 1 89 ? -10.466 1.399 2.305 1.00 92.44 89 ALA A O 1
ATOM 696 N N . LEU A 1 90 ? -8.975 3.028 1.879 1.00 92.56 90 LEU A N 1
ATOM 697 C CA . LEU A 1 90 ? -9.493 3.982 2.869 1.00 92.56 90 LEU A CA 1
ATOM 698 C C . LEU A 1 90 ? -10.912 4.480 2.555 1.00 92.56 90 LEU A C 1
ATOM 700 O O . LEU A 1 90 ? -11.605 4.960 3.446 1.00 92.56 90 LEU A O 1
ATOM 704 N N . ASN A 1 91 ? -11.344 4.379 1.295 1.00 90.19 91 ASN A N 1
ATOM 705 C CA . ASN A 1 91 ? -12.679 4.796 0.863 1.00 90.19 91 ASN A CA 1
ATOM 706 C C . ASN A 1 91 ? -13.680 3.631 0.835 1.00 90.19 91 ASN A C 1
ATO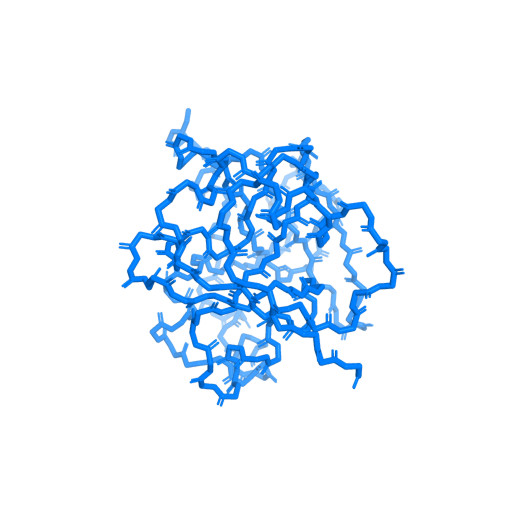M 708 O O . ASN A 1 91 ? -14.884 3.859 0.750 1.00 90.19 91 ASN A O 1
ATOM 712 N N . VAL A 1 92 ? -13.188 2.389 0.849 1.00 92.31 92 VAL A N 1
ATOM 713 C CA . VAL A 1 92 ? -14.003 1.176 0.673 1.00 92.31 92 VAL A CA 1
ATOM 714 C C . VAL A 1 92 ? -14.193 0.424 1.987 1.00 92.31 92 VAL A C 1
ATOM 716 O O . VAL A 1 92 ? -15.244 -0.177 2.203 1.00 92.31 92 VAL A O 1
ATOM 719 N N . TYR A 1 93 ? -13.195 0.448 2.870 1.00 94.50 93 TYR A N 1
ATOM 720 C CA . TYR A 1 93 ? -13.194 -0.325 4.105 1.00 94.50 93 TYR A CA 1
ATOM 721 C C . TYR A 1 93 ? -13.169 0.595 5.320 1.00 94.50 93 TYR A C 1
ATOM 723 O O . TYR A 1 93 ? -12.372 1.523 5.377 1.00 94.50 93 TYR A O 1
ATOM 731 N N . SER A 1 94 ? -13.965 0.273 6.341 1.00 94.94 94 SER A N 1
ATOM 732 C CA . SER A 1 94 ? -13.850 0.918 7.657 1.00 94.94 94 SER A CA 1
ATOM 733 C C . SER A 1 94 ? -12.786 0.268 8.550 1.00 94.94 94 SER A C 1
ATOM 735 O O . SER A 1 94 ? -12.495 0.752 9.642 1.00 94.94 94 SER A O 1
ATOM 737 N N . LYS A 1 95 ? -12.183 -0.835 8.082 1.00 96.06 95 LYS A N 1
ATOM 738 C CA . LYS A 1 95 ? -11.098 -1.552 8.758 1.00 96.06 95 LYS A CA 1
ATOM 739 C C . LYS A 1 95 ? -9.939 -1.776 7.808 1.00 96.06 95 LYS A C 1
ATOM 741 O O . LYS A 1 95 ? -10.138 -2.384 6.754 1.00 96.06 95 LYS A O 1
ATOM 746 N N . VAL A 1 96 ? -8.736 -1.373 8.197 1.00 96.25 96 VAL A N 1
ATOM 747 C CA . VAL A 1 96 ? -7.543 -1.486 7.341 1.00 96.25 96 VAL A CA 1
ATOM 748 C C . VAL A 1 96 ? -6.362 -2.112 8.066 1.00 96.25 96 VAL A C 1
ATOM 750 O O . VAL A 1 96 ? -6.286 -2.119 9.296 1.00 96.25 96 VAL A O 1
ATOM 753 N N . ILE A 1 97 ? -5.435 -2.661 7.285 1.00 95.69 97 ILE A N 1
ATOM 754 C CA . ILE A 1 97 ? -4.155 -3.164 7.782 1.00 95.69 97 ILE A CA 1
ATOM 755 C C . ILE A 1 97 ? -3.067 -2.202 7.324 1.00 95.69 97 ILE A C 1
ATOM 757 O O . ILE A 1 97 ? -2.905 -2.006 6.126 1.00 95.69 97 ILE A O 1
ATOM 761 N N . ILE A 1 98 ? -2.317 -1.623 8.256 1.00 94.75 98 ILE A N 1
ATOM 762 C CA . ILE A 1 98 ? -1.152 -0.794 7.937 1.00 94.75 98 ILE A CA 1
ATOM 763 C C . ILE A 1 98 ? 0.093 -1.663 8.079 1.00 94.75 98 ILE A C 1
ATOM 765 O O . ILE A 1 98 ? 0.310 -2.297 9.117 1.00 94.75 98 ILE A O 1
ATOM 769 N N . SER A 1 99 ? 0.896 -1.707 7.021 1.00 94.19 99 SER A N 1
ATOM 770 C CA . SER A 1 99 ? 2.116 -2.511 6.962 1.00 94.19 99 SER A CA 1
ATOM 771 C C . SER A 1 99 ? 3.154 -1.879 6.036 1.00 94.19 99 SER A C 1
ATOM 773 O O . SER A 1 99 ? 2.883 -0.857 5.403 1.00 94.19 99 SER A O 1
ATOM 775 N N . SER A 1 100 ? 4.347 -2.476 5.953 1.00 92.81 100 SER A N 1
ATOM 776 C CA . SER A 1 100 ? 5.354 -2.048 4.980 1.00 92.81 100 SER A CA 1
ATOM 777 C C . SER A 1 100 ? 4.847 -2.224 3.543 1.00 92.81 100 SER A C 1
ATOM 779 O O . SER A 1 100 ? 3.898 -2.970 3.290 1.00 92.81 100 SER A O 1
ATOM 781 N N . PHE A 1 101 ? 5.493 -1.566 2.580 1.00 93.75 101 PHE A N 1
ATOM 782 C CA . PHE A 1 101 ? 5.123 -1.686 1.168 1.00 93.75 101 PHE A CA 1
ATOM 7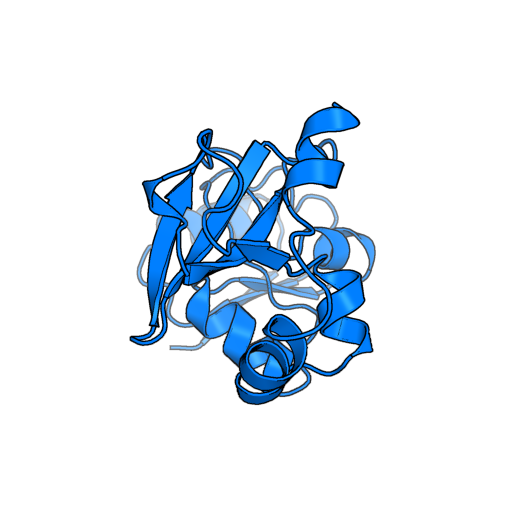83 C C . PHE A 1 101 ? 5.133 -3.140 0.670 1.00 93.75 101 PHE A C 1
ATOM 785 O O . PHE A 1 101 ? 4.178 -3.582 0.035 1.00 93.75 101 PHE A O 1
ATOM 792 N N . LEU A 1 102 ? 6.182 -3.901 0.999 1.00 92.31 102 LEU A N 1
ATOM 793 C CA . LEU A 1 102 ? 6.301 -5.299 0.580 1.00 92.31 102 LEU A CA 1
ATOM 794 C C . LEU A 1 102 ? 5.266 -6.191 1.278 1.00 92.31 102 LEU A C 1
ATOM 796 O O . LEU A 1 102 ? 4.584 -6.953 0.601 1.00 92.31 102 LEU A O 1
ATOM 800 N N . ASP A 1 103 ? 5.073 -6.033 2.594 1.00 92.69 103 ASP A N 1
ATOM 801 C CA . ASP A 1 103 ? 4.038 -6.791 3.314 1.00 92.69 103 ASP A CA 1
ATOM 802 C C . ASP A 1 103 ? 2.634 -6.464 2.770 1.00 92.69 103 ASP A C 1
ATOM 804 O O . ASP A 1 103 ? 1.781 -7.343 2.673 1.00 92.69 103 ASP A O 1
ATOM 808 N N . THR A 1 104 ? 2.390 -5.211 2.367 1.00 93.62 104 THR A N 1
ATOM 809 C CA . THR A 1 104 ? 1.117 -4.795 1.762 1.00 93.62 104 THR A CA 1
ATOM 810 C C . THR A 1 104 ? 0.887 -5.517 0.437 1.00 93.62 104 THR A C 1
ATOM 812 O O . THR A 1 104 ? -0.210 -6.026 0.207 1.00 93.62 104 THR A O 1
ATOM 815 N N . LEU A 1 105 ? 1.910 -5.619 -0.419 1.00 91.19 105 LEU A N 1
ATOM 816 C CA . LEU A 1 105 ? 1.820 -6.387 -1.663 1.00 91.19 105 LEU A CA 1
ATOM 817 C C . LEU A 1 105 ? 1.535 -7.871 -1.403 1.00 91.19 105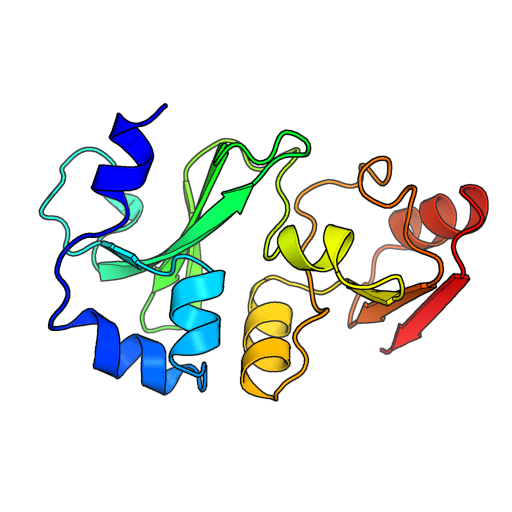 LEU A C 1
ATOM 819 O O . LEU A 1 105 ? 0.639 -8.426 -2.039 1.00 91.19 105 LEU A O 1
ATOM 823 N N . ASP A 1 106 ? 2.228 -8.488 -0.444 1.00 90.62 106 ASP A N 1
ATOM 824 C CA . ASP A 1 106 ? 2.038 -9.900 -0.087 1.00 90.62 106 ASP A CA 1
ATOM 825 C C . ASP A 1 106 ? 0.632 -10.172 0.474 1.00 90.62 106 ASP A C 1
ATOM 827 O O . ASP A 1 106 ? -0.022 -11.160 0.119 1.00 90.62 106 ASP A O 1
ATOM 831 N N . LEU A 1 107 ? 0.126 -9.272 1.323 1.00 91.94 107 LEU A N 1
ATOM 832 C CA . LEU A 1 107 ? -1.239 -9.324 1.847 1.00 91.94 107 LEU A CA 1
ATOM 833 C C . LEU A 1 107 ? -2.263 -9.233 0.715 1.00 91.94 107 LEU A C 1
ATOM 835 O O . LEU A 1 107 ? -3.192 -10.042 0.651 1.00 91.94 107 LEU A O 1
ATOM 839 N N . MET A 1 108 ? -2.076 -8.295 -0.212 1.00 90.31 108 MET A N 1
ATOM 840 C CA . MET A 1 108 ? -2.958 -8.161 -1.366 1.00 90.31 108 MET A CA 1
ATOM 841 C C . MET A 1 108 ? -2.916 -9.409 -2.250 1.00 90.31 108 MET A C 1
ATOM 843 O O . MET A 1 108 ? -3.975 -9.921 -2.617 1.00 90.31 108 MET A O 1
ATOM 847 N N . ALA A 1 109 ? -1.733 -9.952 -2.536 1.00 87.69 109 ALA A N 1
ATOM 848 C CA . ALA A 1 109 ? -1.571 -11.203 -3.279 1.00 87.69 109 ALA A CA 1
ATOM 849 C C . ALA A 1 109 ? -2.262 -12.392 -2.587 1.00 87.69 109 ALA A C 1
ATOM 851 O O . ALA A 1 109 ? -2.813 -13.271 -3.246 1.00 87.69 109 ALA A O 1
ATOM 852 N N . SER A 1 110 ? -2.321 -12.372 -1.255 1.00 89.75 110 SER A N 1
ATOM 853 C CA . SER A 1 110 ? -3.023 -13.364 -0.430 1.00 89.75 110 SER A CA 1
ATOM 854 C C . SER A 1 110 ? -4.536 -13.117 -0.307 1.00 89.75 110 SER A C 1
ATOM 856 O O . SER A 1 110 ? -5.214 -13.806 0.453 1.00 89.75 110 SER A O 1
ATOM 858 N N . GLY A 1 111 ? -5.086 -12.139 -1.034 1.00 88.44 111 GLY A N 1
ATOM 859 C CA . GLY A 1 111 ? -6.518 -11.832 -1.031 1.00 88.44 111 GLY A CA 1
ATOM 860 C C . GLY A 1 111 ? -6.971 -10.911 0.104 1.00 88.44 111 GLY A C 1
ATOM 861 O O . GLY A 1 111 ? -8.147 -10.929 0.460 1.00 88.44 111 GLY A O 1
ATOM 862 N N . VAL A 1 112 ? -6.069 -10.098 0.663 1.00 91.94 112 VAL A N 1
ATOM 863 C CA . VAL A 1 112 ? -6.364 -9.106 1.709 1.00 91.94 112 VAL A CA 1
ATOM 864 C C . VAL A 1 112 ? -6.313 -7.688 1.108 1.00 91.94 112 VAL A C 1
ATOM 866 O O . VAL A 1 112 ? -5.270 -7.034 1.127 1.00 91.94 112 VAL A O 1
ATOM 869 N N . PRO A 1 113 ? -7.416 -7.193 0.511 1.00 90.88 113 PRO A N 1
ATOM 870 C CA . PRO A 1 113 ? -7.427 -5.960 -0.289 1.00 90.88 113 PRO A CA 1
ATOM 871 C C . PRO A 1 113 ? -7.440 -4.661 0.532 1.00 90.88 113 PRO A C 1
ATOM 873 O O . PRO A 1 113 ? -7.276 -3.585 -0.038 1.00 90.88 113 PRO A O 1
ATOM 876 N N . ASN A 1 114 ? -7.662 -4.744 1.845 1.00 93.88 114 ASN A N 1
ATOM 877 C CA . ASN A 1 114 ? -7.729 -3.603 2.760 1.00 93.88 114 ASN A CA 1
ATOM 878 C C . ASN A 1 114 ? -6.378 -3.283 3.431 1.00 93.88 114 ASN A C 1
ATOM 880 O O . ASN A 1 114 ? -6.341 -2.585 4.446 1.00 93.88 114 ASN A O 1
ATOM 884 N N . ALA A 1 115 ? -5.279 -3.825 2.902 1.00 95.12 115 ALA A N 1
ATOM 885 C CA . ALA A 1 115 ? -3.928 -3.506 3.342 1.00 95.12 115 ALA A CA 1
ATOM 886 C C . ALA A 1 115 ? -3.424 -2.223 2.664 1.00 95.12 115 ALA A C 1
ATOM 888 O O . ALA A 1 115 ? -3.603 -2.052 1.459 1.00 95.12 115 ALA A O 1
ATOM 889 N N . ILE A 1 116 ? -2.787 -1.339 3.428 1.00 95.31 116 ILE A N 1
ATOM 890 C CA . ILE A 1 116 ? -2.230 -0.063 2.972 1.00 95.31 116 ILE A CA 1
ATOM 891 C C . ILE A 1 116 ? -0.810 0.130 3.510 1.00 95.31 116 ILE A C 1
ATOM 893 O O . ILE A 1 116 ? -0.422 -0.451 4.528 1.00 95.31 116 ILE A O 1
ATOM 897 N N . THR A 1 117 ? -0.065 1.027 2.868 1.00 94.81 117 THR A N 1
ATOM 898 C CA . THR A 1 117 ? 1.201 1.555 3.397 1.00 94.81 117 THR A CA 1
ATOM 899 C C . THR A 1 117 ? 1.075 3.056 3.573 1.00 94.81 117 THR A C 1
ATOM 901 O O . THR A 1 117 ? 0.693 3.749 2.629 1.00 94.81 117 THR A O 1
ATOM 904 N N . LEU A 1 118 ? 1.430 3.553 4.755 1.00 93.06 118 LEU A N 1
ATOM 905 C CA . LEU A 1 118 ? 1.620 4.977 4.994 1.00 93.06 118 LEU A CA 1
ATOM 906 C C . LEU A 1 118 ? 3.107 5.305 4.866 1.00 93.06 118 LEU A C 1
ATOM 908 O O . LEU A 1 118 ? 3.945 4.636 5.467 1.00 93.06 118 LEU A O 1
ATOM 912 N N . PHE A 1 119 ? 3.425 6.334 4.087 1.00 90.38 119 PHE A N 1
ATOM 913 C CA . PHE A 1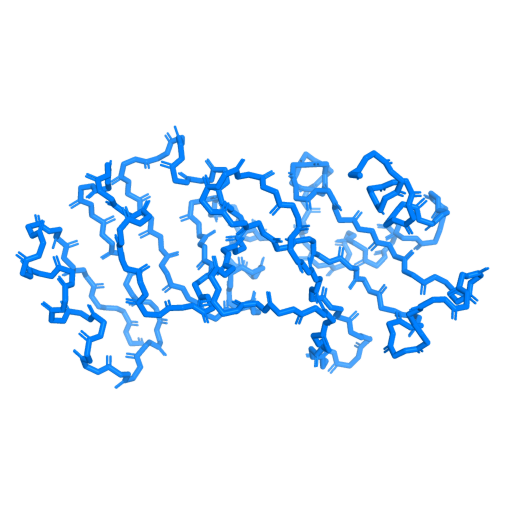 119 ? 4.770 6.918 4.008 1.00 90.38 119 PHE A CA 1
ATOM 914 C C . PHE A 1 119 ? 4.911 8.153 4.913 1.00 90.38 119 PHE A C 1
ATOM 916 O O . PHE A 1 119 ? 5.959 8.794 4.937 1.00 90.38 119 PHE A O 1
ATOM 923 N N . SER A 1 120 ? 3.847 8.466 5.655 1.00 85.25 120 SER A N 1
ATOM 924 C CA . SER A 1 120 ? 3.725 9.575 6.591 1.00 85.25 120 SER A CA 1
ATOM 925 C C . SER A 1 120 ? 3.202 9.077 7.932 1.00 85.25 120 SER A C 1
ATOM 927 O O . SER A 1 120 ? 2.411 8.133 7.971 1.00 85.25 120 SER A O 1
ATOM 929 N N . ASP A 1 121 ? 3.556 9.776 9.006 1.00 79.31 121 ASP A N 1
ATOM 930 C CA . ASP A 1 121 ? 2.915 9.611 10.316 1.00 79.31 121 ASP A CA 1
ATOM 931 C C . ASP A 1 121 ? 1.613 10.429 10.433 1.00 79.31 121 ASP A C 1
ATOM 933 O O . ASP A 1 121 ? 0.969 10.438 11.484 1.00 79.31 121 ASP A O 1
ATOM 937 N N . ASP A 1 122 ? 1.209 11.126 9.364 1.00 83.25 122 ASP A N 1
ATOM 938 C CA . ASP A 1 122 ? -0.057 11.850 9.313 1.00 83.25 122 ASP A CA 1
ATOM 939 C C . ASP A 1 122 ? -1.259 10.893 9.209 1.00 83.25 122 ASP A C 1
ATOM 941 O O . ASP A 1 122 ? -1.519 10.246 8.190 1.00 83.25 122 ASP A O 1
ATOM 945 N N . ILE A 1 123 ? -2.024 10.840 10.298 1.00 87.00 123 ILE A N 1
ATOM 946 C CA . ILE A 1 123 ? -3.218 10.004 10.441 1.00 87.00 123 ILE A CA 1
ATOM 947 C C . ILE A 1 123 ? -4.517 10.712 10.036 1.00 87.00 123 ILE A C 1
ATOM 949 O O . ILE A 1 123 ? -5.583 10.108 10.147 1.00 87.00 123 ILE A O 1
ATOM 953 N N . SER A 1 124 ? -4.475 11.972 9.589 1.00 86.50 124 SER A N 1
ATOM 954 C CA . SER A 1 124 ? -5.673 12.710 9.142 1.00 86.50 124 SER A CA 1
ATOM 955 C C . SER A 1 124 ? -6.423 11.976 8.020 1.00 86.50 124 SER A C 1
ATOM 957 O O . SER A 1 124 ? -7.661 11.942 7.994 1.00 86.50 124 SER A O 1
ATOM 959 N N . THR A 1 125 ? -5.660 11.254 7.203 1.00 87.50 125 THR A N 1
ATOM 960 C CA . THR A 1 125 ? -6.105 10.331 6.154 1.00 87.50 125 THR A CA 1
ATOM 961 C C . THR A 1 125 ? -7.040 9.226 6.652 1.00 87.50 125 THR A C 1
ATOM 963 O O . THR A 1 125 ? -7.851 8.705 5.882 1.00 87.50 125 THR A O 1
ATOM 966 N N . LEU A 1 126 ? -6.959 8.876 7.940 1.00 91.06 126 LEU A N 1
ATOM 967 C CA . LEU A 1 126 ? -7.666 7.764 8.575 1.00 91.06 126 LEU A CA 1
ATOM 968 C C . LEU A 1 126 ? -8.928 8.194 9.330 1.00 91.06 126 LEU A C 1
ATOM 970 O O . LEU A 1 126 ? -9.531 7.376 10.016 1.00 91.06 126 LEU A O 1
ATOM 974 N N . LYS A 1 127 ? -9.376 9.448 9.197 1.00 86.19 127 LYS A N 1
ATOM 975 C CA . LYS A 1 127 ? -10.535 9.991 9.938 1.00 86.19 127 LYS A CA 1
ATOM 976 C C . LYS A 1 127 ? -11.843 9.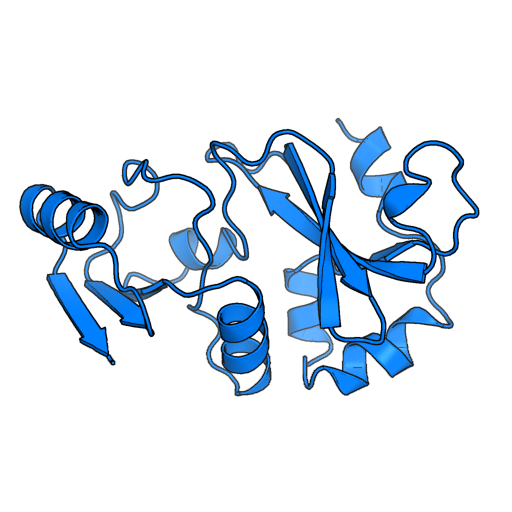190 9.821 1.00 86.19 127 LYS A C 1
ATOM 978 O O . LYS A 1 127 ? -12.706 9.327 10.677 1.00 86.19 127 LYS A O 1
ATOM 983 N N . ASN A 1 128 ? -11.999 8.396 8.761 1.00 88.62 128 ASN A N 1
ATOM 984 C CA . ASN A 1 128 ? -13.187 7.571 8.505 1.00 88.62 128 ASN A CA 1
ATOM 985 C C . ASN A 1 128 ? -12.949 6.074 8.783 1.00 88.62 128 ASN A C 1
ATOM 987 O O . ASN A 1 128 ? -13.755 5.239 8.379 1.00 88.62 128 ASN A O 1
ATOM 991 N N . ILE A 1 129 ? -11.821 5.725 9.403 1.00 95.50 129 ILE A N 1
ATOM 992 C CA . ILE A 1 129 ? -11.448 4.350 9.722 1.00 95.50 129 ILE A CA 1
ATOM 993 C C . ILE A 1 129 ? -11.799 4.055 11.177 1.00 95.50 129 ILE A C 1
ATOM 995 O O . ILE A 1 129 ? -11.332 4.731 12.088 1.00 95.50 129 ILE A O 1
ATOM 999 N N . ASP A 1 130 ? -12.571 2.993 11.390 1.00 93.19 130 ASP A N 1
ATOM 1000 C CA . ASP A 1 130 ? -12.974 2.540 12.722 1.00 93.19 130 ASP A CA 1
ATOM 1001 C C . ASP A 1 130 ? -11.853 1.738 13.402 1.00 93.19 130 ASP A C 1
ATOM 1003 O O . ASP A 1 130 ? -11.648 1.804 14.618 1.00 93.19 130 ASP A O 1
ATOM 1007 N N . GLU A 1 131 ? -11.142 0.926 12.612 1.00 95.19 131 GLU A N 1
ATOM 1008 C CA . GLU A 1 131 ? -10.183 -0.050 13.121 1.00 95.19 131 GLU A CA 1
ATOM 1009 C C . GLU A 1 131 ? -8.943 -0.170 12.230 1.00 95.19 131 GLU A C 1
ATOM 1011 O O . GLU A 1 131 ? -9.024 -0.362 11.015 1.00 95.19 131 GLU A O 1
ATOM 1016 N N . VAL A 1 132 ? -7.776 -0.145 12.867 1.00 94.50 132 VAL A N 1
ATOM 1017 C CA . VAL A 1 132 ? -6.476 -0.347 12.232 1.00 94.50 132 VAL A CA 1
ATOM 1018 C C . VAL A 1 132 ? -5.793 -1.565 12.839 1.00 94.50 132 VAL A C 1
ATOM 1020 O O . VAL A 1 132 ? -5.616 -1.665 14.052 1.00 94.50 132 VAL A O 1
ATOM 1023 N N . THR A 1 133 ? -5.343 -2.485 11.988 1.00 95.00 133 THR A N 1
ATOM 1024 C CA . THR A 1 133 ? -4.370 -3.512 12.376 1.00 95.00 133 THR A CA 1
ATOM 1025 C C . THR A 1 133 ? -2.978 -3.092 11.925 1.00 95.00 133 THR A C 1
ATOM 1027 O O . THR A 1 133 ? -2.732 -2.948 10.734 1.00 95.00 133 THR A O 1
ATOM 1030 N N . LEU A 1 134 ? -2.057 -2.932 12.868 1.00 92.31 134 LEU A N 1
ATOM 1031 C CA . LEU A 1 134 ? -0.648 -2.668 12.597 1.00 92.31 134 LEU A CA 1
ATOM 1032 C C . LEU A 1 134 ? 0.098 -4.002 12.495 1.00 92.31 134 LEU A C 1
ATOM 1034 O O . LEU A 1 134 ? 0.129 -4.763 13.469 1.00 92.31 134 LEU A O 1
ATOM 1038 N N . LEU A 1 135 ? 0.678 -4.292 11.329 1.00 91.75 135 LEU A N 1
ATOM 1039 C CA . LEU A 1 135 ? 1.477 -5.495 11.088 1.00 91.75 135 LEU A CA 1
ATOM 1040 C C . LEU A 1 135 ? 2.969 -5.152 11.125 1.00 91.75 135 LEU A C 1
ATOM 1042 O O . LEU A 1 135 ? 3.410 -4.284 10.375 1.00 91.75 135 LEU A O 1
ATOM 1046 N N . ARG A 1 136 ? 3.737 -5.845 11.982 1.00 81.25 136 ARG A N 1
ATOM 1047 C CA . ARG A 1 136 ? 5.207 -5.703 12.102 1.00 81.25 136 ARG A CA 1
ATOM 1048 C C . ARG A 1 136 ? 5.681 -4.252 12.286 1.00 81.25 136 ARG A C 1
ATOM 1050 O O . ARG A 1 136 ? 6.779 -3.882 11.878 1.00 81.25 136 ARG A O 1
ATOM 1057 N N . TYR A 1 137 ? 4.846 -3.427 12.913 1.00 75.56 137 TYR A N 1
ATOM 1058 C CA . TYR A 1 137 ? 5.157 -2.037 13.225 1.00 75.56 137 TYR A CA 1
ATOM 1059 C C . TYR A 1 137 ? 5.863 -1.964 14.577 1.00 75.56 137 TYR A C 1
ATOM 1061 O O . TYR A 1 137 ? 5.291 -2.321 15.609 1.00 75.56 137 TYR A O 1
ATOM 1069 N N . TYR A 1 138 ? 7.115 -1.513 14.561 1.00 66.94 138 TYR A N 1
ATOM 1070 C CA . TYR A 1 138 ? 7.950 -1.420 15.762 1.00 66.94 138 TYR A CA 1
ATOM 1071 C C . TYR A 1 138 ? 7.894 -0.041 16.425 1.00 66.94 138 TYR A C 1
ATOM 1073 O O . TYR A 1 138 ? 8.220 0.082 17.608 1.00 66.94 138 TYR A O 1
ATOM 1081 N N . ASP A 1 139 ? 7.459 0.983 15.688 1.00 78.00 139 ASP A N 1
ATOM 1082 C CA . ASP A 1 139 ? 7.268 2.320 16.236 1.00 78.00 139 ASP A CA 1
ATOM 1083 C C . ASP A 1 139 ? 6.000 2.394 17.103 1.00 78.00 139 ASP A C 1
ATOM 1085 O O . ASP A 1 139 ? 4.938 1.861 16.771 1.00 78.00 139 ASP A O 1
ATOM 1089 N N . ARG A 1 140 ? 6.131 3.066 18.248 1.00 79.06 140 ARG A N 1
ATOM 1090 C CA . ARG A 1 140 ? 5.053 3.299 19.209 1.00 79.06 140 ARG A CA 1
ATOM 1091 C C . ARG A 1 140 ? 4.298 4.600 18.946 1.00 79.06 140 ARG A C 1
ATOM 1093 O O . ARG A 1 140 ? 3.189 4.724 19.462 1.00 79.06 140 ARG A O 1
ATOM 1100 N N . ALA A 1 141 ? 4.855 5.544 18.184 1.00 84.44 141 ALA A N 1
ATOM 1101 C CA . ALA A 1 141 ? 4.230 6.847 17.961 1.00 84.44 141 ALA A CA 1
ATOM 1102 C C . ALA A 1 141 ? 2.908 6.725 17.189 1.00 84.44 141 ALA A C 1
ATOM 1104 O O . ALA A 1 141 ? 1.882 7.218 17.663 1.00 84.44 141 ALA A O 1
ATOM 1105 N N . LEU A 1 142 ? 2.908 5.987 16.073 1.00 85.25 142 LEU A N 1
ATOM 1106 C CA . LEU A 1 142 ? 1.710 5.762 15.260 1.00 85.25 142 LEU A CA 1
ATOM 1107 C C . LEU A 1 142 ? 0.545 5.120 16.050 1.00 85.25 142 LEU A C 1
ATOM 1109 O O . LEU A 1 142 ? -0.537 5.708 16.062 1.00 85.25 142 LEU A O 1
ATOM 1113 N N . PRO A 1 143 ? 0.713 3.984 16.769 1.00 86.88 143 PRO A N 1
ATOM 1114 C CA . PRO A 1 143 ? -0.364 3.422 17.589 1.00 86.88 143 PRO A CA 1
ATOM 1115 C C . PRO A 1 143 ? -0.964 4.419 18.591 1.00 86.88 143 PRO A C 1
ATOM 1117 O O . PRO A 1 143 ? -2.181 4.484 18.734 1.00 86.88 143 PRO A O 1
ATOM 1120 N N . ILE A 1 144 ? -0.121 5.216 19.260 1.00 87.50 144 ILE A N 1
ATOM 1121 C CA . ILE A 1 144 ? -0.573 6.213 20.242 1.00 87.50 144 ILE A CA 1
ATOM 1122 C C . ILE A 1 144 ? -1.380 7.322 19.557 1.00 87.50 144 ILE A C 1
ATOM 1124 O O . ILE A 1 144 ? -2.387 7.774 20.102 1.00 87.50 144 ILE A O 1
ATOM 1128 N N . ALA A 1 145 ? -0.944 7.782 18.383 1.00 88.00 145 ALA A N 1
ATOM 1129 C CA . ALA A 1 145 ? -1.658 8.799 17.618 1.00 88.00 145 ALA A CA 1
ATOM 1130 C C . ALA A 1 145 ? -3.047 8.300 17.180 1.00 88.00 145 ALA A C 1
ATOM 1132 O O . ALA A 1 145 ? -4.035 9.011 17.360 1.00 88.00 145 ALA A O 1
ATOM 1133 N N . LEU A 1 146 ? -3.133 7.059 16.691 1.00 89.81 146 LEU A N 1
ATOM 1134 C CA . LEU A 1 146 ? -4.387 6.421 16.279 1.00 89.81 146 LEU A CA 1
ATOM 1135 C C . LEU A 1 146 ? -5.375 6.275 17.445 1.00 89.81 146 LEU A C 1
ATOM 1137 O O . LEU A 1 146 ? -6.534 6.666 17.325 1.00 89.81 146 LEU A O 1
ATOM 1141 N N . GLU A 1 147 ? -4.911 5.775 18.593 1.00 90.44 147 GLU A N 1
ATOM 1142 C CA . GLU A 1 147 ? -5.738 5.621 19.799 1.00 90.44 147 GLU A CA 1
ATOM 1143 C C . GLU A 1 147 ? -6.263 6.983 20.293 1.00 90.44 147 GLU A C 1
ATOM 1145 O O . GLU A 1 147 ? -7.436 7.109 20.645 1.00 90.44 147 GLU A O 1
ATOM 1150 N N . LYS A 1 148 ? -5.433 8.039 20.251 1.00 90.38 148 LYS A N 1
ATOM 1151 C CA . LYS A 1 148 ? -5.852 9.417 20.579 1.00 90.38 148 LYS A CA 1
ATOM 1152 C C . LYS A 1 148 ? -6.889 9.982 19.610 1.00 90.38 148 LYS A C 1
ATOM 1154 O O . LYS A 1 148 ? -7.699 10.809 20.021 1.00 90.38 148 LYS A O 1
ATOM 1159 N N . ALA A 1 149 ? -6.869 9.545 18.355 1.00 87.94 149 ALA A N 1
ATOM 1160 C CA . ALA A 1 149 ? -7.869 9.898 17.353 1.00 87.94 149 ALA A CA 1
ATOM 1161 C C . ALA A 1 149 ? -9.167 9.072 17.476 1.00 87.94 149 ALA A C 1
ATOM 1163 O O . ALA A 1 149 ? -10.084 9.267 16.684 1.00 87.94 149 ALA A O 1
ATOM 1164 N N . GLY A 1 150 ? -9.269 8.171 18.462 1.00 89.44 150 GLY A N 1
ATOM 1165 C CA . GLY A 1 150 ? -10.447 7.328 18.680 1.00 89.44 150 GLY A CA 1
ATOM 1166 C C . GLY A 1 150 ? -10.507 6.086 17.787 1.00 89.44 150 GLY A C 1
ATOM 1167 O O . GLY A 1 150 ? -11.537 5.416 17.754 1.00 89.44 150 GLY A O 1
ATOM 1168 N N . ILE A 1 151 ? -9.420 5.758 17.084 1.00 92.69 151 ILE A N 1
ATOM 1169 C CA . ILE A 1 151 ? -9.340 4.593 16.197 1.00 92.69 151 ILE A CA 1
ATOM 1170 C C . ILE A 1 151 ? -8.949 3.361 17.016 1.00 92.69 151 ILE A C 1
ATOM 1172 O O . ILE A 1 151 ? -7.993 3.386 17.794 1.00 92.69 151 ILE A O 1
ATOM 1176 N N . THR A 1 152 ? -9.661 2.249 16.820 1.00 93.38 152 THR A N 1
ATOM 1177 C CA . THR A 1 152 ? -9.320 0.985 17.489 1.00 93.38 152 THR A CA 1
ATOM 1178 C C . THR A 1 152 ? -8.051 0.395 16.878 1.00 93.38 152 THR A C 1
ATOM 1180 O O . THR A 1 152 ? -8.015 0.120 15.680 1.00 93.38 152 THR A O 1
ATOM 1183 N N . VAL A 1 153 ? -7.020 0.136 17.691 1.00 91.38 153 VAL A N 1
ATOM 1184 C CA . VAL A 1 153 ? -5.741 -0.418 17.215 1.00 91.38 153 VAL A CA 1
ATOM 1185 C C . VAL A 1 153 ? -5.566 -1.877 17.634 1.00 91.38 153 VAL A C 1
ATOM 1187 O O . VAL A 1 153 ? -5.572 -2.210 18.819 1.00 91.38 153 VAL A O 1
ATOM 1190 N N . ARG A 1 154 ? -5.321 -2.760 16.659 1.00 90.06 154 ARG A N 1
ATOM 1191 C CA . ARG A 1 154 ? -4.820 -4.126 16.882 1.00 90.06 154 ARG A CA 1
ATOM 1192 C C . ARG A 1 154 ? -3.362 -4.222 16.464 1.00 90.06 154 ARG A C 1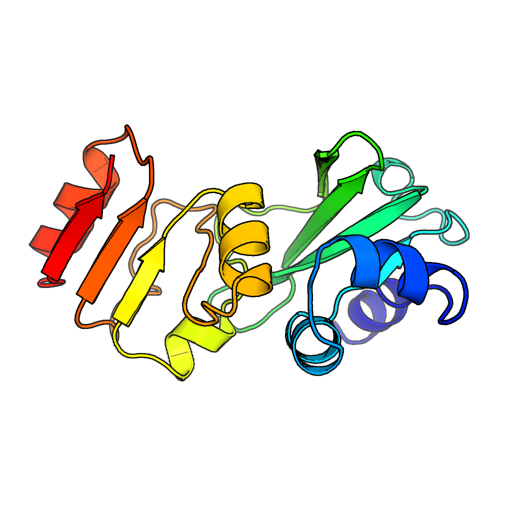
ATOM 1194 O O . ARG A 1 154 ? -2.984 -3.731 15.407 1.00 90.06 154 ARG A O 1
ATOM 1201 N N . ARG A 1 155 ? -2.540 -4.901 17.262 1.00 82.50 155 ARG A N 1
ATOM 1202 C CA . ARG A 1 155 ? -1.120 -5.124 16.952 1.00 82.50 155 ARG A CA 1
ATOM 1203 C C . ARG A 1 155 ? -0.906 -6.596 16.619 1.00 82.50 155 ARG A C 1
ATOM 1205 O O . ARG A 1 155 ? -1.260 -7.457 17.422 1.00 82.50 155 ARG A O 1
ATOM 1212 N N . LYS A 1 156 ? -0.348 -6.879 15.442 1.00 77.38 156 LYS A N 1
ATOM 1213 C CA . LYS A 1 156 ? 0.143 -8.207 15.056 1.00 77.38 156 LYS A CA 1
ATOM 1214 C C . LYS A 1 156 ? 1.652 -8.113 14.860 1.00 77.38 156 LYS A C 1
ATOM 1216 O O . LYS A 1 156 ? 2.116 -7.410 13.961 1.00 77.38 156 LYS A O 1
ATOM 1221 N N . ILE A 1 157 ? 2.377 -8.773 15.759 1.00 61.81 157 ILE A N 1
ATOM 1222 C CA . ILE A 1 157 ? 3.837 -8.909 15.727 1.00 61.81 157 ILE A CA 1
ATOM 1223 C C . ILE A 1 157 ? 4.184 -10.028 14.748 1.00 61.81 157 ILE A C 1
ATOM 1225 O O . ILE A 1 157 ? 3.541 -11.097 14.860 1.00 61.81 157 ILE A O 1
#

Foldseek 3Di:
DVVVLVQQAPDDPPVPVVVVVLLADPVRCVLQVWHAACPPDVPCNVQHGFTWGFWAALVRDRQWIWTQHPVRDTDIDGDCQRTKRLLVLLVVDLEAEEEDPSVQSNCNSVVNSRYMYHSYLDCPSNLSHQEYEYEPDPDPSSVVVCVVSNHHYHYDD

pLDDT: mean 81.75, std 15.35, range [30.5, 96.25]

Secondary structure (DSSP, 8-state):
-HHHHHHS---TTTHHHHHHHTT--HHHHHHTT-EEE-S-STT-GGGTTEEEEEEE-TTS-EEEEEEE-TTS-EEEEE--TT-EETTTHHHH-SEEEE--HHHHHHHHHTT-TTEEEESSS--GGGTT-SEEEEES---SHHHHHHHHTT-EEEEE-